Protein AF-A0A7X8RIB9-F1 (afdb_monomer_lite)

Foldseek 3Di:
DQEEAEEAADPCCVVVVDPPPVQQVVQVVCVVVVYHYDRHHYDYDDDPGVVVVVVVCVVVPHPYYD

Secondary structure (DSSP, 8-state):
--EEE-EEE-HHHHTTSS--HHHHHHHHHHHHTT-EE-S-EEE-SSHHHHHHHHHHHHHTT-SEE-

Structure (mmCIF, N/CA/C/O backbone):
data_AF-A0A7X8RIB9-F1
#
_entry.id   AF-A0A7X8RIB9-F1
#
loop_
_atom_site.group_PDB
_atom_site.id
_atom_site.type_symbol
_atom_site.label_atom_id
_atom_site.label_alt_id
_atom_site.label_comp_id
_atom_site.label_asym_id
_atom_site.label_entity_id
_atom_site.label_seq_id
_atom_site.pdbx_PDB_ins_code
_atom_site.Cartn_x
_atom_site.Cartn_y
_atom_site.Cartn_z
_atom_site.occupancy
_atom_site.B_iso_or_equiv
_atom_site.auth_seq_id
_atom_site.auth_comp_id
_atom_site.auth_asym_id
_atom_site.auth_atom_id
_atom_site.pdbx_PDB_model_num
ATOM 1 N N . MET A 1 1 ? -6.873 4.857 16.274 1.00 80.56 1 MET A N 1
ATOM 2 C CA . MET A 1 1 ? -6.795 3.725 15.327 1.00 80.56 1 MET A CA 1
ATOM 3 C C . MET A 1 1 ? -5.318 3.390 15.135 1.00 80.56 1 MET A C 1
ATOM 5 O O . MET A 1 1 ? -4.509 4.297 15.302 1.00 80.56 1 MET A O 1
ATOM 9 N N . ILE A 1 2 ? -4.938 2.125 14.925 1.00 95.06 2 ILE A N 1
ATOM 10 C CA . ILE A 1 2 ? -3.526 1.760 14.702 1.00 95.06 2 ILE A CA 1
ATOM 11 C C . ILE A 1 2 ? -3.235 1.920 13.210 1.00 95.06 2 ILE A C 1
ATOM 13 O O . ILE A 1 2 ? -3.834 1.212 12.407 1.00 95.06 2 ILE A O 1
ATOM 17 N N . ASN A 1 3 ? -2.317 2.821 12.857 1.00 97.19 3 ASN A N 1
ATOM 18 C CA . ASN A 1 3 ? -1.911 3.027 11.468 1.00 97.19 3 ASN A CA 1
ATOM 19 C C . ASN A 1 3 ? -0.950 1.916 11.042 1.00 97.19 3 ASN A C 1
ATOM 21 O O . ASN A 1 3 ? 0.054 1.667 11.727 1.00 97.19 3 ASN A O 1
ATOM 25 N N . ALA A 1 4 ? -1.229 1.280 9.910 1.00 98.31 4 ALA A N 1
ATOM 26 C CA . ALA A 1 4 ? -0.375 0.261 9.321 1.00 98.31 4 ALA A CA 1
ATOM 27 C C . ALA A 1 4 ? -0.183 0.476 7.819 1.00 98.31 4 ALA A C 1
ATOM 29 O O . ALA A 1 4 ? -0.958 1.163 7.161 1.00 98.31 4 ALA A O 1
ATOM 30 N N . THR A 1 5 ? 0.893 -0.084 7.280 1.00 98.50 5 THR A N 1
ATOM 31 C CA . THR A 1 5 ? 1.197 -0.011 5.850 1.00 98.50 5 THR A CA 1
ATOM 32 C C . THR A 1 5 ? 1.692 -1.359 5.351 1.00 98.50 5 THR A C 1
ATOM 34 O O . THR A 1 5 ? 2.296 -2.119 6.110 1.00 98.50 5 THR A O 1
ATOM 37 N N . VAL A 1 6 ? 1.417 -1.636 4.079 1.00 98.69 6 VAL A N 1
ATOM 38 C CA . VAL A 1 6 ? 1.884 -2.824 3.366 1.00 98.69 6 VAL A CA 1
ATOM 39 C C . VAL A 1 6 ? 2.886 -2.371 2.312 1.00 98.69 6 VAL A C 1
ATOM 41 O O . VAL A 1 6 ? 2.564 -1.518 1.481 1.00 98.69 6 VAL A O 1
ATOM 44 N N . ILE A 1 7 ? 4.091 -2.929 2.348 1.00 98.44 7 ILE A N 1
ATOM 45 C CA . ILE A 1 7 ? 5.179 -2.650 1.416 1.00 98.44 7 ILE A CA 1
ATOM 46 C C . ILE A 1 7 ? 5.492 -3.929 0.643 1.00 98.44 7 ILE A C 1
ATOM 48 O O . ILE A 1 7 ? 5.896 -4.946 1.198 1.00 98.44 7 ILE A O 1
ATOM 52 N N . VAL A 1 8 ? 5.354 -3.864 -0.674 1.00 98.50 8 VAL A N 1
ATOM 53 C CA . VAL A 1 8 ? 5.614 -4.983 -1.576 1.00 98.50 8 VAL A CA 1
ATOM 54 C C . VAL A 1 8 ? 6.906 -4.710 -2.326 1.00 98.50 8 VAL A C 1
ATOM 56 O O . VAL A 1 8 ? 6.938 -3.887 -3.235 1.00 98.50 8 VAL A O 1
ATOM 59 N N . ALA A 1 9 ? 7.972 -5.412 -1.953 1.00 98.00 9 ALA A N 1
ATOM 60 C CA . ALA A 1 9 ? 9.233 -5.385 -2.684 1.00 98.00 9 ALA A CA 1
ATOM 61 C C . ALA A 1 9 ? 9.214 -6.463 -3.774 1.00 98.00 9 ALA A C 1
ATOM 63 O O . ALA A 1 9 ? 9.417 -7.641 -3.479 1.00 98.00 9 ALA A O 1
ATOM 64 N N . SER A 1 10 ? 8.905 -6.083 -5.017 1.00 98.31 10 SER A N 1
ATOM 65 C CA . SER A 1 10 ? 8.930 -7.019 -6.143 1.00 98.31 10 SER A CA 1
ATOM 66 C C . SER A 1 10 ? 9.064 -6.317 -7.488 1.00 98.31 10 SER A C 1
ATOM 68 O O . SER A 1 10 ? 8.133 -5.653 -7.946 1.00 98.31 10 SER A O 1
ATOM 70 N N . ASP A 1 11 ? 10.172 -6.577 -8.181 1.00 98.31 11 ASP A N 1
ATOM 71 C CA . ASP A 1 11 ? 10.430 -6.029 -9.517 1.00 98.31 11 ASP A CA 1
ATOM 72 C C . ASP A 1 11 ? 9.374 -6.474 -10.528 1.00 98.31 11 ASP A C 1
ATOM 74 O O . ASP A 1 11 ? 8.967 -5.690 -11.376 1.00 98.31 11 ASP A O 1
ATOM 78 N N . ARG A 1 12 ? 8.858 -7.701 -10.391 1.00 98.31 12 ARG A N 1
ATOM 79 C CA . ARG A 1 12 ? 7.812 -8.242 -11.273 1.00 98.31 12 ARG A CA 1
ATOM 80 C C . ARG A 1 12 ? 6.459 -7.564 -11.094 1.00 98.31 12 ARG A C 1
ATOM 82 O O . ARG A 1 12 ? 5.680 -7.506 -12.037 1.00 98.31 12 ARG A O 1
ATOM 89 N N . VAL A 1 13 ? 6.159 -7.080 -9.888 1.00 98.06 13 VAL A N 1
ATOM 90 C CA . VAL A 1 13 ? 4.931 -6.306 -9.653 1.00 98.06 13 VAL A CA 1
ATOM 91 C C . VAL A 1 13 ? 5.118 -4.879 -10.156 1.00 98.06 13 VAL A C 1
ATOM 93 O O . VAL A 1 13 ? 4.225 -4.340 -10.800 1.00 98.06 13 VAL A O 1
ATOM 96 N N . VAL A 1 14 ? 6.304 -4.294 -9.953 1.00 97.56 14 VAL A N 1
ATOM 97 C CA . VAL A 1 14 ? 6.665 -2.987 -10.529 1.00 97.56 14 VAL A CA 1
ATOM 98 C C . VAL A 1 14 ? 6.620 -3.012 -12.061 1.00 97.56 14 VAL A C 1
ATOM 100 O O . VAL A 1 14 ? 6.117 -2.069 -12.666 1.00 97.56 14 VAL A O 1
ATOM 103 N N . SER A 1 15 ? 7.123 -4.075 -12.694 1.00 97.50 15 SER A N 1
ATOM 104 C CA . SER A 1 15 ? 7.147 -4.215 -14.154 1.00 97.50 15 SER A CA 1
ATOM 105 C C . SER A 1 15 ? 5.801 -4.628 -14.756 1.00 97.50 15 SER A C 1
ATOM 107 O O . SER A 1 15 ? 5.646 -4.588 -15.976 1.00 97.50 15 SER A O 1
ATOM 109 N N . GLY A 1 16 ? 4.824 -5.013 -13.927 1.00 97.38 16 GLY A N 1
ATOM 110 C CA . GLY A 1 16 ? 3.522 -5.513 -14.373 1.00 97.38 16 GLY A CA 1
ATOM 111 C C . GLY A 1 16 ? 3.543 -6.953 -14.898 1.00 97.38 16 GLY A C 1
ATOM 112 O O . GLY A 1 16 ? 2.533 -7.439 -15.396 1.00 97.38 16 GLY A O 1
ATOM 113 N N . GLU A 1 17 ? 4.664 -7.667 -14.771 1.00 97.94 17 GLU A N 1
ATOM 114 C CA . GLU A 1 17 ? 4.755 -9.103 -15.072 1.00 97.94 17 GLU A CA 1
ATOM 115 C C . GLU A 1 17 ? 3.936 -9.965 -14.100 1.00 97.94 17 GLU A C 1
ATOM 117 O O . GLU A 1 17 ? 3.654 -11.133 -14.382 1.00 97.94 17 GLU A O 1
ATOM 122 N N . ARG A 1 18 ? 3.589 -9.417 -12.929 1.00 97.50 18 ARG A N 1
ATOM 123 C CA . ARG A 1 18 ? 2.810 -10.091 -11.893 1.00 97.50 18 ARG A CA 1
ATOM 124 C C . ARG A 1 18 ? 1.872 -9.126 -11.170 1.00 97.50 18 ARG A C 1
ATOM 126 O O . ARG A 1 18 ? 2.301 -8.074 -10.713 1.00 97.50 18 ARG A O 1
ATOM 133 N N . ASP A 1 19 ? 0.637 -9.560 -10.939 1.00 97.75 19 ASP A N 1
ATOM 134 C CA . ASP A 1 19 ? -0.333 -8.806 -10.141 1.00 97.75 19 ASP A CA 1
ATOM 135 C C . ASP A 1 19 ? 0.039 -8.727 -8.651 1.00 97.75 19 ASP A C 1
ATOM 137 O O . ASP A 1 19 ? 0.615 -9.654 -8.064 1.00 97.75 19 ASP A O 1
ATOM 141 N N . ASN A 1 20 ? -0.378 -7.639 -8.000 1.00 97.50 20 ASN A N 1
ATOM 142 C CA . ASN A 1 20 ? -0.151 -7.392 -6.576 1.00 97.50 20 ASN A CA 1
ATOM 143 C C . ASN A 1 20 ? -1.153 -8.111 -5.644 1.00 97.50 20 ASN A C 1
ATOM 145 O O . ASN A 1 20 ? -1.540 -7.589 -4.597 1.00 97.50 20 ASN A O 1
ATOM 149 N N . SER A 1 21 ? -1.571 -9.333 -5.977 1.00 97.75 21 SER A N 1
ATOM 150 C CA . SER A 1 21 ? -2.630 -10.028 -5.225 1.00 97.75 21 SER A CA 1
ATOM 151 C C . SER A 1 21 ? -2.260 -10.257 -3.752 1.00 97.75 21 SER A C 1
ATOM 153 O O . SER A 1 21 ? -3.119 -10.240 -2.875 1.00 97.75 21 SER A O 1
ATOM 155 N N . ALA A 1 22 ? -0.970 -10.462 -3.460 1.00 96.88 22 ALA A N 1
ATOM 156 C CA . ALA A 1 22 ? -0.488 -10.665 -2.095 1.00 96.88 22 ALA A CA 1
ATOM 157 C C . ALA A 1 22 ? -0.536 -9.376 -1.258 1.00 96.88 22 ALA A C 1
ATOM 159 O O . ALA A 1 22 ? -0.960 -9.420 -0.103 1.00 96.88 22 ALA A O 1
ATOM 160 N N . GLY A 1 23 ? -0.132 -8.237 -1.833 1.00 98.12 23 GLY A N 1
ATOM 161 C CA . GLY A 1 23 ? -0.204 -6.947 -1.150 1.00 98.12 23 GLY A CA 1
ATOM 162 C C . GLY A 1 23 ? -1.647 -6.541 -0.872 1.00 98.12 23 GLY A C 1
ATOM 163 O O . GLY A 1 23 ? -1.971 -6.127 0.240 1.00 98.12 23 GLY A O 1
ATOM 164 N N . GLU A 1 24 ? -2.530 -6.716 -1.856 1.00 98.38 24 GLU A N 1
ATOM 165 C CA . GLU A 1 24 ? -3.961 -6.419 -1.726 1.00 98.38 24 GLU A CA 1
ATOM 166 C C . GLU A 1 24 ? -4.636 -7.289 -0.659 1.00 98.38 24 GLU A C 1
ATOM 168 O O . GLU A 1 24 ? -5.401 -6.784 0.172 1.00 98.38 24 GLU A O 1
ATOM 173 N N . LEU A 1 25 ? -4.305 -8.584 -0.622 1.00 98.50 25 LEU A N 1
ATOM 174 C CA . LEU A 1 25 ? -4.792 -9.490 0.415 1.00 98.50 25 LEU A CA 1
ATOM 175 C C . LEU A 1 25 ? -4.305 -9.065 1.806 1.00 98.50 25 LEU A C 1
ATOM 177 O O . LEU A 1 25 ? -5.104 -9.009 2.737 1.00 98.50 25 LEU A O 1
ATOM 181 N N . ALA A 1 26 ? -3.022 -8.725 1.957 1.00 98.38 26 ALA A N 1
ATOM 182 C CA . ALA A 1 26 ? -2.476 -8.271 3.234 1.00 98.38 2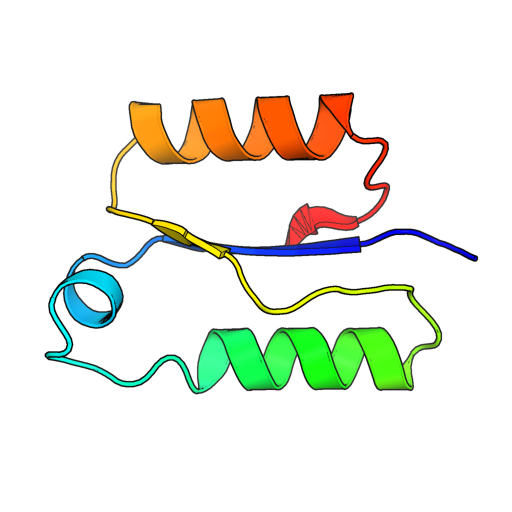6 ALA A CA 1
ATOM 183 C C . ALA A 1 26 ? -3.163 -6.990 3.735 1.00 98.38 26 ALA A C 1
ATOM 185 O O . ALA A 1 26 ? -3.540 -6.913 4.905 1.00 98.38 26 ALA A O 1
ATOM 186 N N . ALA A 1 27 ? -3.391 -6.009 2.855 1.00 98.50 27 ALA A N 1
ATOM 187 C CA . ALA A 1 27 ? -4.100 -4.784 3.217 1.00 98.50 27 ALA A CA 1
ATOM 188 C C . ALA A 1 27 ? -5.546 -5.072 3.645 1.00 98.50 27 ALA A C 1
ATOM 190 O O . ALA A 1 27 ? -6.007 -4.521 4.641 1.00 98.50 27 ALA A O 1
ATOM 191 N N . THR A 1 28 ? -6.236 -5.976 2.944 1.00 98.50 28 THR A N 1
ATOM 192 C CA . THR A 1 28 ? -7.595 -6.410 3.305 1.00 98.50 28 THR A CA 1
ATOM 193 C C . THR A 1 28 ? -7.625 -7.029 4.701 1.00 98.50 28 THR A C 1
ATOM 195 O O . THR A 1 28 ? -8.383 -6.576 5.551 1.00 98.50 28 THR A O 1
ATOM 198 N N . LEU A 1 29 ? -6.728 -7.978 4.987 1.00 98.56 29 LEU A N 1
ATOM 199 C CA . LEU A 1 29 ? -6.662 -8.644 6.291 1.00 98.56 29 LEU A CA 1
ATOM 200 C C . LEU A 1 29 ? -6.372 -7.673 7.445 1.00 98.56 29 LEU A C 1
ATOM 202 O O . LEU A 1 29 ? -6.921 -7.826 8.535 1.00 98.56 29 LEU A O 1
ATOM 206 N N . LEU A 1 30 ? -5.524 -6.664 7.227 1.00 98.12 30 LEU A N 1
ATOM 207 C CA . LEU A 1 30 ? -5.245 -5.650 8.247 1.00 98.12 30 LEU A CA 1
ATOM 208 C C . LEU A 1 30 ? -6.440 -4.714 8.477 1.00 98.12 30 LEU A C 1
ATOM 210 O O . LEU A 1 30 ? -6.730 -4.373 9.625 1.00 98.12 30 LEU A O 1
ATOM 214 N N . ARG A 1 31 ? -7.149 -4.319 7.413 1.00 98.25 31 ARG A N 1
ATOM 215 C CA . ARG A 1 31 ? -8.375 -3.511 7.524 1.00 98.25 31 ARG A CA 1
ATOM 216 C C . ARG A 1 31 ? -9.476 -4.275 8.252 1.00 98.25 31 ARG A C 1
ATOM 218 O O . ARG A 1 31 ? -10.087 -3.722 9.163 1.00 98.25 31 ARG A O 1
ATOM 225 N N . ASP A 1 32 ? -9.660 -5.554 7.930 1.00 98.25 32 ASP A N 1
ATOM 226 C CA . ASP A 1 32 ? -10.619 -6.439 8.605 1.00 98.25 32 ASP A CA 1
ATOM 227 C C . ASP A 1 32 ? -10.286 -6.618 10.096 1.00 98.25 32 ASP A C 1
ATOM 229 O O . ASP A 1 32 ? -11.179 -6.765 10.930 1.00 98.25 32 ASP A O 1
ATOM 233 N N . ALA A 1 33 ? -9.002 -6.535 10.456 1.00 97.56 33 ALA A N 1
ATOM 234 C CA . ALA A 1 33 ? -8.535 -6.521 11.842 1.00 97.56 33 ALA A CA 1
ATOM 235 C C . ALA A 1 33 ? -8.674 -5.147 12.542 1.00 97.56 33 ALA A C 1
ATOM 237 O O . ALA A 1 33 ? -8.295 -5.010 13.708 1.00 97.56 33 ALA A O 1
ATOM 238 N N . GLY A 1 34 ? -9.214 -4.126 11.868 1.00 97.94 34 GLY A N 1
ATOM 239 C CA . GLY A 1 34 ? -9.486 -2.796 12.426 1.00 97.94 34 GLY A CA 1
ATOM 240 C C . GLY A 1 34 ? -8.306 -1.817 12.398 1.00 97.94 34 GLY A C 1
ATOM 241 O O . GLY A 1 34 ? -8.319 -0.826 13.138 1.00 97.94 34 GLY A O 1
ATOM 242 N N . LEU A 1 35 ? -7.274 -2.083 11.590 1.00 98.38 35 LEU A N 1
ATOM 243 C CA . LEU A 1 35 ? -6.165 -1.153 11.369 1.00 98.38 35 LEU A CA 1
ATOM 244 C C . LEU A 1 35 ? -6.494 -0.154 10.251 1.00 98.38 35 LEU A C 1
ATOM 246 O O . LEU A 1 35 ? -7.209 -0.474 9.303 1.00 98.38 35 LEU A O 1
ATOM 250 N N . ASP A 1 36 ? -5.927 1.048 10.353 1.00 97.94 36 ASP A N 1
ATOM 251 C CA . ASP A 1 36 ? -5.995 2.058 9.294 1.00 97.94 36 ASP A CA 1
ATOM 252 C C . ASP A 1 36 ? -4.876 1.796 8.280 1.00 97.94 36 ASP A C 1
ATOM 254 O O . ASP A 1 36 ? -3.696 1.960 8.610 1.00 97.94 36 ASP A O 1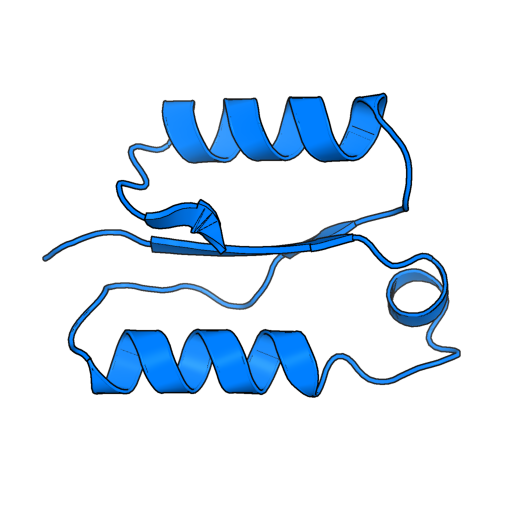
ATOM 258 N N . VAL A 1 37 ? -5.238 1.316 7.086 1.00 98.06 37 VAL A N 1
ATOM 259 C CA . VAL A 1 37 ? -4.292 0.856 6.056 1.00 98.06 37 VAL A CA 1
ATOM 260 C C . VAL A 1 37 ? -4.675 1.412 4.691 1.00 98.06 37 VAL A C 1
ATOM 262 O O . VAL A 1 37 ? -5.720 1.069 4.131 1.00 98.06 37 VAL A O 1
ATOM 265 N N . ALA A 1 38 ? -3.794 2.240 4.130 1.00 95.88 38 ALA A N 1
ATOM 266 C CA . ALA A 1 38 ? -3.877 2.701 2.745 1.00 95.88 38 ALA A CA 1
ATOM 267 C C . ALA A 1 38 ? -3.565 1.566 1.752 1.00 95.88 38 ALA A C 1
ATOM 269 O O . ALA A 1 38 ? -3.279 0.437 2.149 1.00 95.88 38 ALA A O 1
ATOM 270 N N . ASP A 1 39 ? -3.636 1.838 0.453 1.00 96.56 39 ASP A N 1
ATOM 271 C CA . ASP A 1 39 ? -3.290 0.825 -0.545 1.00 96.56 39 ASP A CA 1
ATOM 272 C C . ASP A 1 39 ? -1.802 0.430 -0.478 1.00 96.56 39 ASP A C 1
ATOM 274 O O . ASP A 1 39 ? -0.960 1.258 -0.104 1.00 96.56 39 ASP A O 1
ATOM 278 N N . PRO A 1 40 ? -1.455 -0.834 -0.804 1.00 98.06 40 PRO A N 1
ATOM 279 C CA . PRO A 1 40 ? -0.083 -1.316 -0.707 1.00 98.06 40 PRO A CA 1
ATOM 280 C C . PRO A 1 40 ? 0.888 -0.488 -1.549 1.00 98.06 40 PRO A C 1
ATOM 282 O O . PRO A 1 40 ? 0.648 -0.222 -2.728 1.00 98.06 40 PRO A O 1
ATOM 285 N N . ARG A 1 41 ? 2.039 -0.147 -0.970 1.00 97.94 41 ARG A N 1
ATOM 286 C CA . ARG A 1 41 ? 3.143 0.498 -1.686 1.00 97.94 41 ARG A CA 1
ATOM 287 C C . ARG A 1 41 ? 3.994 -0.572 -2.357 1.00 97.94 41 ARG A C 1
ATOM 289 O O . ARG A 1 41 ? 4.649 -1.346 -1.668 1.00 97.94 41 ARG A O 1
ATOM 296 N N . VAL A 1 42 ? 4.016 -0.603 -3.685 1.00 98.31 42 VAL A N 1
ATOM 297 C CA . VAL A 1 42 ? 4.898 -1.495 -4.453 1.00 98.31 42 VAL A CA 1
ATOM 298 C C . VAL A 1 42 ? 6.200 -0.765 -4.783 1.00 98.31 42 VAL A C 1
ATOM 300 O O . VAL A 1 42 ? 6.168 0.388 -5.211 1.00 98.31 42 VAL A O 1
ATOM 303 N N . LEU A 1 43 ? 7.340 -1.422 -4.582 1.00 98.00 43 LEU A N 1
ATOM 304 C CA . LEU A 1 43 ? 8.665 -0.878 -4.870 1.00 98.00 43 LEU A CA 1
ATOM 305 C C . LEU A 1 43 ? 9.622 -1.936 -5.446 1.00 98.00 43 LEU A C 1
ATOM 307 O O . LEU A 1 43 ? 9.369 -3.136 -5.290 1.00 98.00 43 LEU A O 1
ATOM 311 N N . PRO A 1 44 ? 10.715 -1.506 -6.108 1.00 98.00 44 PRO A N 1
ATOM 312 C CA . PRO A 1 44 ? 11.738 -2.413 -6.618 1.00 98.00 44 PRO A CA 1
ATOM 313 C C . PRO A 1 44 ? 12.426 -3.204 -5.510 1.00 98.00 44 PRO A C 1
ATOM 315 O O . PRO A 1 44 ? 12.581 -2.731 -4.382 1.00 98.00 44 PRO A O 1
ATOM 318 N N . GLU A 1 45 ? 12.905 -4.393 -5.841 1.00 97.06 45 GLU A N 1
ATOM 319 C CA . GLU A 1 45 ? 13.724 -5.171 -4.924 1.00 97.06 45 GLU A CA 1
ATOM 320 C C . GLU A 1 45 ? 15.050 -4.452 -4.623 1.00 97.06 45 GLU A C 1
ATOM 322 O O . GLU A 1 45 ? 15.565 -3.637 -5.39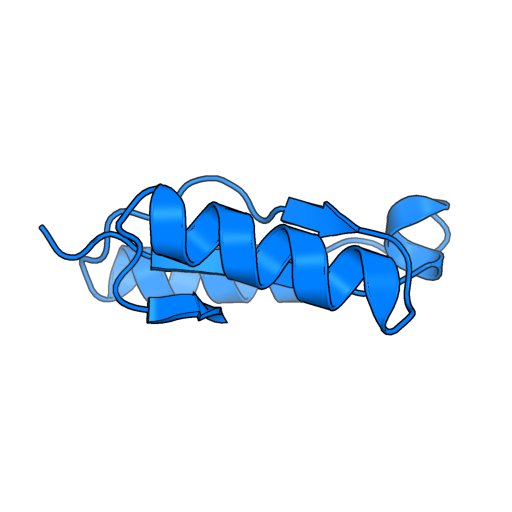0 1.00 97.06 45 GLU A O 1
ATOM 327 N N . GLY A 1 46 ? 15.630 -4.764 -3.465 1.00 97.44 46 GLY A N 1
ATOM 328 C CA . GLY A 1 46 ? 16.952 -4.274 -3.087 1.00 97.44 46 GLY A CA 1
ATOM 329 C C . GLY A 1 46 ? 16.979 -3.450 -1.805 1.00 97.44 46 GLY A C 1
ATOM 330 O O . GLY A 1 46 ? 16.002 -2.850 -1.359 1.00 97.44 46 GLY A O 1
ATOM 331 N N . ARG A 1 47 ? 18.164 -3.435 -1.185 1.00 97.88 47 ARG A N 1
ATOM 332 C CA . ARG A 1 47 ? 18.367 -2.878 0.159 1.00 97.88 47 ARG A CA 1
ATOM 333 C C . ARG A 1 47 ? 17.979 -1.408 0.250 1.00 97.88 47 ARG A C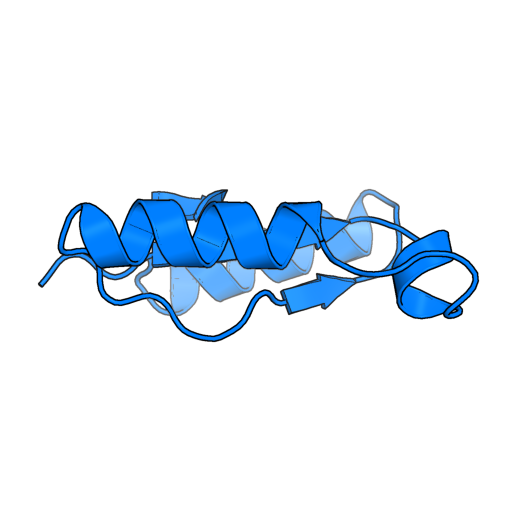 1
ATOM 335 O O . ARG A 1 47 ? 17.374 -1.027 1.244 1.00 97.88 47 ARG A O 1
ATOM 342 N N . GLN A 1 48 ? 18.361 -0.597 -0.734 1.00 98.12 48 GLN A N 1
ATOM 343 C CA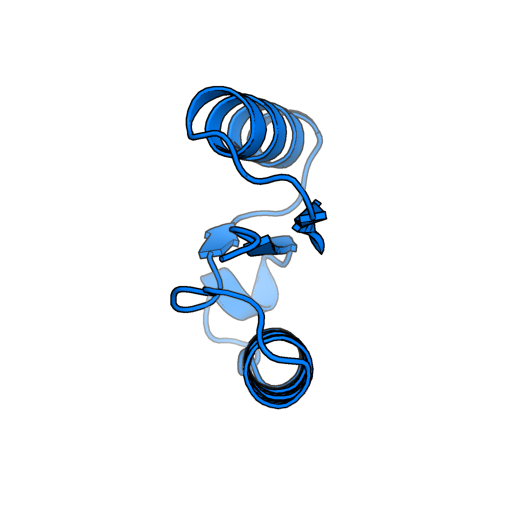 . GLN A 1 48 ? 18.145 0.846 -0.677 1.00 98.12 48 GLN A CA 1
ATOM 344 C C . GLN A 1 48 ? 16.650 1.183 -0.676 1.00 98.12 48 GLN A C 1
ATOM 346 O O . GLN A 1 48 ? 16.177 1.771 0.292 1.00 98.12 48 GLN A O 1
ATOM 351 N N . ALA A 1 49 ? 15.910 0.717 -1.687 1.00 97.88 49 ALA A N 1
ATOM 352 C CA . ALA A 1 49 ? 14.478 0.976 -1.824 1.00 97.88 49 ALA A CA 1
ATOM 353 C C . ALA A 1 49 ? 13.678 0.500 -0.598 1.00 97.88 49 ALA A C 1
ATOM 355 O O . ALA A 1 49 ? 12.849 1.236 -0.064 1.00 97.88 49 ALA A O 1
ATOM 356 N N . VAL A 1 50 ? 13.980 -0.701 -0.087 1.00 97.88 50 VAL A N 1
ATOM 357 C CA . VAL A 1 50 ? 13.338 -1.229 1.127 1.00 97.88 50 VAL A CA 1
ATOM 358 C C . VAL A 1 50 ? 13.695 -0.390 2.359 1.00 97.88 50 VAL A C 1
ATOM 360 O O . VAL A 1 50 ? 12.822 -0.082 3.166 1.00 97.88 50 VAL A O 1
ATOM 363 N N . SER A 1 51 ? 14.962 0.006 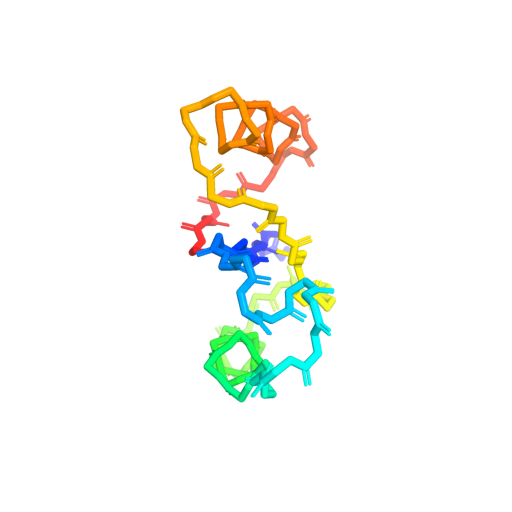2.519 1.00 98.12 51 SER A N 1
ATOM 364 C CA . SER A 1 51 ? 15.404 0.779 3.691 1.00 98.12 51 SER A CA 1
ATOM 365 C C . SER A 1 51 ? 14.759 2.162 3.738 1.00 98.12 51 SER A C 1
ATOM 367 O O . SER A 1 51 ? 14.323 2.593 4.805 1.00 98.12 51 SER A O 1
ATOM 369 N N . GLU A 1 52 ? 14.668 2.834 2.590 1.00 98.38 52 GLU A N 1
ATOM 370 C CA . GLU A 1 52 ? 13.997 4.128 2.447 1.00 98.38 52 GLU A CA 1
ATOM 371 C C . GLU A 1 52 ? 12.502 3.999 2.768 1.00 98.38 52 GLU A C 1
ATOM 373 O O . GLU A 1 52 ? 11.993 4.720 3.623 1.00 98.38 52 GLU A O 1
ATOM 378 N N . ALA A 1 53 ? 11.813 3.002 2.206 1.00 98.25 53 ALA A N 1
ATOM 379 C CA . ALA A 1 53 ? 10.388 2.803 2.462 1.00 98.25 53 ALA A CA 1
ATOM 380 C C . ALA A 1 53 ? 10.070 2.468 3.928 1.00 98.25 53 ALA A C 1
ATOM 382 O O . ALA A 1 53 ? 9.079 2.962 4.474 1.00 98.25 53 ALA A O 1
ATOM 383 N N . LEU A 1 54 ? 10.915 1.672 4.594 1.00 98.19 54 LEU A N 1
ATOM 384 C CA . LEU A 1 54 ? 10.786 1.397 6.028 1.00 98.19 54 LEU A CA 1
ATOM 385 C C . LEU A 1 54 ? 11.031 2.655 6.873 1.00 98.19 54 LEU A C 1
ATOM 387 O O . LEU A 1 54 ? 10.335 2.871 7.870 1.00 98.19 54 LEU A O 1
ATOM 391 N N . ALA A 1 55 ? 12.007 3.486 6.500 1.00 98.38 55 ALA A N 1
ATOM 392 C CA . ALA A 1 55 ? 12.282 4.745 7.187 1.00 98.38 55 ALA A CA 1
ATOM 393 C C . ALA A 1 55 ? 11.108 5.726 7.043 1.00 98.38 55 ALA A C 1
ATOM 395 O O . ALA A 1 55 ? 10.640 6.260 8.052 1.00 98.38 55 ALA A O 1
ATOM 396 N N . ASP A 1 56 ? 10.572 5.877 5.830 1.00 98.25 56 ASP A N 1
ATOM 397 C CA . ASP A 1 56 ? 9.391 6.692 5.536 1.00 98.25 56 ASP A CA 1
ATOM 398 C C . ASP A 1 56 ? 8.174 6.219 6.331 1.00 98.25 56 ASP A C 1
ATOM 400 O O . ASP A 1 56 ? 7.503 7.014 6.988 1.00 98.25 56 ASP A O 1
ATOM 404 N N . ALA A 1 57 ? 7.894 4.912 6.312 1.00 97.81 57 ALA A N 1
ATOM 405 C CA . ALA A 1 57 ? 6.756 4.330 7.015 1.00 97.81 57 ALA A CA 1
ATOM 406 C C . ALA A 1 57 ? 6.826 4.608 8.521 1.00 97.81 57 ALA A C 1
ATOM 408 O O . ALA A 1 57 ? 5.826 5.002 9.129 1.00 97.81 57 ALA A O 1
ATOM 409 N N . ARG A 1 58 ? 8.019 4.469 9.113 1.00 97.81 58 ARG A N 1
ATOM 410 C CA . ARG A 1 58 ? 8.260 4.808 10.520 1.00 97.81 58 ARG A CA 1
ATOM 411 C C . ARG A 1 58 ? 8.112 6.303 10.788 1.00 97.81 58 ARG A C 1
ATOM 413 O O . ARG A 1 58 ? 7.511 6.661 11.797 1.00 97.81 58 ARG A O 1
ATOM 420 N N . SER A 1 59 ? 8.638 7.163 9.915 1.00 98.06 59 SER A N 1
ATOM 421 C CA . SER A 1 59 ? 8.522 8.623 10.041 1.00 98.06 59 SER A CA 1
ATOM 422 C C . SER A 1 59 ? 7.064 9.089 9.967 1.00 98.06 59 SER A C 1
ATOM 424 O O . SER A 1 59 ? 6.651 9.941 10.748 1.00 98.06 59 SER A O 1
ATOM 426 N N . ALA A 1 60 ? 6.260 8.448 9.117 1.00 96.88 60 ALA A N 1
ATOM 427 C CA . ALA A 1 60 ? 4.822 8.674 8.993 1.00 96.88 60 ALA A CA 1
ATOM 428 C C . ALA A 1 60 ? 3.989 8.092 10.159 1.00 96.88 60 ALA A C 1
ATOM 430 O O . ALA A 1 60 ? 2.767 8.221 10.169 1.00 96.88 60 ALA A O 1
ATOM 431 N N . GLY A 1 61 ? 4.622 7.453 11.150 1.00 97.19 61 GLY A N 1
ATOM 432 C CA . GLY A 1 61 ? 3.954 6.981 12.363 1.00 97.19 61 GLY A CA 1
ATOM 433 C C . GLY A 1 61 ? 3.246 5.630 12.242 1.00 97.19 61 GLY A C 1
ATOM 434 O O . GLY A 1 61 ? 2.483 5.273 13.143 1.00 97.19 61 GLY A O 1
ATOM 435 N N . HIS A 1 62 ? 3.500 4.849 11.186 1.00 98.19 62 HIS A N 1
ATOM 436 C CA . HIS A 1 62 ? 2.960 3.492 11.084 1.00 98.19 62 HIS A CA 1
ATOM 437 C C . HIS A 1 62 ? 3.525 2.615 12.209 1.00 98.19 62 HIS A C 1
ATOM 439 O O . HIS A 1 62 ? 4.732 2.569 12.460 1.00 98.19 62 HIS A O 1
ATOM 445 N N . ARG A 1 63 ? 2.630 1.927 12.918 1.00 97.25 63 ARG A N 1
ATOM 446 C CA . ARG A 1 63 ? 2.950 1.078 14.077 1.00 97.25 63 ARG A CA 1
ATOM 447 C C . ARG A 1 63 ? 3.075 -0.394 13.705 1.00 97.25 63 ARG A C 1
ATOM 449 O O . ARG A 1 63 ? 3.672 -1.154 14.460 1.00 97.25 63 ARG A O 1
ATOM 456 N N . VAL A 1 64 ? 2.528 -0.765 12.552 1.00 97.94 64 VAL A N 1
ATOM 457 C CA . VAL A 1 64 ? 2.629 -2.085 11.935 1.00 97.94 64 VAL A CA 1
ATOM 458 C C . VAL A 1 64 ? 3.064 -1.872 10.488 1.00 97.94 64 VAL A C 1
ATOM 460 O O . VAL A 1 64 ? 2.499 -1.037 9.783 1.00 97.94 64 VAL A O 1
ATOM 463 N N . ILE A 1 65 ? 4.101 -2.589 10.071 1.00 98.06 65 ILE A N 1
ATOM 464 C CA . ILE A 1 65 ? 4.620 -2.566 8.704 1.00 98.06 65 ILE A CA 1
ATOM 465 C C . ILE A 1 65 ? 4.707 -4.023 8.264 1.00 98.06 65 ILE A C 1
ATOM 467 O O . ILE A 1 65 ? 5.331 -4.821 8.968 1.00 98.06 65 ILE A O 1
ATOM 471 N N . VAL A 1 66 ? 4.041 -4.346 7.158 1.00 97.06 66 VAL A N 1
ATOM 472 C CA . VAL A 1 66 ? 4.022 -5.678 6.537 1.00 97.06 66 VAL A CA 1
ATOM 473 C C . VAL A 1 66 ? 4.750 -5.619 5.212 1.00 97.06 66 VAL A C 1
ATOM 475 O O . VAL A 1 66 ? 4.433 -4.694 4.434 1.00 97.06 66 VAL A O 1
#

Organism: NCBI:txid1610489

Sequence (66 aa):
MINATVIVASDRVVSGERDNSAGELAATLLRDAGLDVADPRVLPEGRQAVSEALADARSAGHRVIV

pLDDT: mean 97.61, std 2.21, range [80.56, 98.69]

InterPro domains:
  IPR001453 MoaB/Mog domain [PF00994] (6-65)
  IPR036425 MoaB/Mog-like domain superfamily [G3DSA:3.40.980.10] (1-66)
  IPR036425 MoaB/Mog-like domain superfamily [SSF53218] (2-66)

Radius of gyration: 11.81 Å; chains: 1; bounding box: 29×19×30 Å